Protein AF-A0AAN3BL27-F1 (afdb_monomer_lite)

pLDDT: mean 83.96, std 8.1, range [49.69, 92.44]

Structure (mmCIF, N/CA/C/O backbone):
data_AF-A0AAN3BL27-F1
#
_entry.id   AF-A0AAN3BL27-F1
#
loop_
_atom_site.group_PDB
_atom_site.id
_atom_site.type_symbol
_atom_site.label_atom_id
_atom_site.label_alt_id
_atom_site.label_comp_id
_atom_site.label_asym_id
_atom_site.label_entity_id
_atom_site.label_seq_id
_atom_site.pdbx_PDB_ins_code
_atom_site.Cartn_x
_atom_site.Cartn_y
_atom_site.Cartn_z
_atom_site.occupancy
_atom_site.B_iso_or_equiv
_atom_site.auth_seq_id
_atom_site.auth_comp_id
_atom_site.auth_asym_id
_atom_site.auth_atom_id
_atom_site.pdbx_PDB_model_num
ATOM 1 N N . MET A 1 1 ? -0.659 -4.693 15.819 1.00 55.41 1 MET A N 1
ATOM 2 C CA . MET A 1 1 ? 0.350 -4.807 14.749 1.00 55.41 1 MET A CA 1
ATOM 3 C C . MET A 1 1 ? 0.611 -3.400 14.236 1.00 55.41 1 MET A C 1
ATOM 5 O O . MET A 1 1 ? -0.306 -2.591 14.297 1.00 55.41 1 MET A O 1
ATOM 9 N N . GLU A 1 2 ? 1.842 -3.054 13.862 1.00 76.56 2 GLU A N 1
ATOM 10 C CA . GLU A 1 2 ? 2.121 -1.745 13.255 1.00 76.56 2 GLU A CA 1
ATOM 11 C C . GLU A 1 2 ? 1.647 -1.776 11.797 1.00 76.56 2 GLU A C 1
ATOM 13 O O . GLU A 1 2 ? 2.018 -2.691 11.072 1.00 76.56 2 GLU A O 1
ATOM 18 N N . MET A 1 3 ? 0.844 -0.796 11.368 1.00 81.81 3 MET A N 1
ATOM 19 C CA . MET A 1 3 ? 0.287 -0.688 10.003 1.00 81.81 3 MET A CA 1
ATOM 20 C C . MET A 1 3 ? 1.349 -0.857 8.904 1.00 81.81 3 MET A C 1
ATOM 22 O O . MET A 1 3 ? 1.091 -1.463 7.868 1.00 81.81 3 MET A O 1
ATOM 26 N N . ASN A 1 4 ? 2.566 -0.367 9.155 1.00 80.88 4 ASN A N 1
ATOM 27 C CA . ASN A 1 4 ? 3.686 -0.507 8.228 1.00 80.88 4 ASN A CA 1
ATOM 28 C C . ASN A 1 4 ? 4.058 -1.981 7.982 1.00 80.88 4 ASN A C 1
ATOM 30 O O . ASN A 1 4 ? 4.376 -2.327 6.852 1.00 80.88 4 ASN A O 1
ATOM 34 N N . ASN A 1 5 ? 3.981 -2.850 8.997 1.00 85.06 5 ASN A N 1
ATOM 35 C CA . ASN A 1 5 ? 4.309 -4.269 8.838 1.00 85.06 5 ASN A CA 1
ATOM 36 C C . ASN A 1 5 ? 3.289 -4.968 7.931 1.00 85.06 5 ASN A C 1
ATOM 38 O O . ASN A 1 5 ? 3.686 -5.715 7.045 1.00 85.06 5 ASN A O 1
ATOM 42 N N . GLU A 1 6 ? 1.995 -4.679 8.099 1.00 88.12 6 GLU A N 1
ATOM 43 C CA . GLU A 1 6 ? 0.950 -5.282 7.258 1.00 88.12 6 GLU A CA 1
ATOM 44 C C . GLU A 1 6 ? 1.032 -4.789 5.811 1.00 88.12 6 GLU A C 1
ATOM 46 O O . GLU A 1 6 ? 0.962 -5.588 4.880 1.00 88.12 6 GLU A O 1
ATOM 51 N N . LEU A 1 7 ? 1.301 -3.495 5.601 1.00 87.62 7 LEU A N 1
ATOM 52 C CA . LEU A 1 7 ? 1.556 -2.957 4.263 1.00 87.62 7 LEU A CA 1
ATOM 53 C C . LEU A 1 7 ? 2.743 -3.659 3.582 1.00 87.62 7 LEU A C 1
ATOM 55 O O . LEU A 1 7 ? 2.678 -3.982 2.396 1.00 87.62 7 LEU A O 1
ATOM 59 N N . GLN A 1 8 ? 3.823 -3.926 4.322 1.00 87.69 8 GLN A N 1
ATOM 60 C CA . GLN A 1 8 ? 4.967 -4.668 3.792 1.00 87.69 8 GLN A CA 1
ATOM 61 C C . GLN A 1 8 ? 4.609 -6.108 3.420 1.00 87.69 8 GLN A C 1
ATOM 63 O O . GLN A 1 8 ? 5.116 -6.611 2.417 1.00 87.69 8 GLN A O 1
ATOM 68 N N . GLU A 1 9 ? 3.765 -6.776 4.206 1.00 89.25 9 GLU A N 1
ATOM 69 C CA . GLU A 1 9 ? 3.313 -8.134 3.901 1.00 89.25 9 GLU A CA 1
ATOM 70 C C . GLU A 1 9 ? 2.464 -8.172 2.628 1.00 89.25 9 GLU A C 1
ATOM 72 O O . GLU A 1 9 ? 2.749 -8.990 1.755 1.00 89.25 9 GLU A O 1
ATOM 77 N N . ILE A 1 10 ? 1.521 -7.240 2.462 1.00 90.25 10 ILE A N 1
ATOM 78 C CA . ILE A 1 10 ? 0.684 -7.144 1.254 1.00 90.25 10 ILE A CA 1
ATOM 79 C C . ILE A 1 10 ? 1.541 -6.903 0.007 1.00 90.25 10 ILE A C 1
ATOM 81 O O . ILE A 1 10 ? 1.387 -7.584 -1.010 1.00 90.25 10 ILE A O 1
ATOM 85 N N . LEU A 1 11 ? 2.478 -5.953 0.081 1.00 88.88 11 LEU A N 1
ATOM 86 C CA . LEU A 1 11 ? 3.378 -5.654 -1.033 1.00 88.88 11 LEU A CA 1
ATOM 87 C C . LEU A 1 11 ? 4.260 -6.859 -1.373 1.00 88.88 11 LEU A C 1
ATOM 89 O O . LEU A 1 11 ? 4.452 -7.165 -2.551 1.00 88.88 11 LEU A O 1
ATOM 93 N N . ARG A 1 12 ? 4.740 -7.582 -0.356 1.00 88.62 12 ARG A N 1
ATOM 94 C CA . ARG A 1 12 ? 5.553 -8.787 -0.527 1.00 88.62 12 ARG A CA 1
ATOM 95 C C . ARG A 1 12 ? 4.771 -9.933 -1.162 1.00 88.62 12 ARG A C 1
ATOM 97 O O . ARG A 1 12 ? 5.337 -10.614 -2.018 1.00 88.62 12 ARG A O 1
ATOM 104 N N . ASP A 1 13 ? 3.519 -10.148 -0.769 1.00 89.38 13 ASP A N 1
ATOM 105 C CA . ASP A 1 13 ? 2.645 -11.166 -1.372 1.00 89.38 13 ASP A CA 1
ATOM 106 C C . ASP A 1 13 ? 2.404 -10.871 -2.860 1.00 89.38 13 ASP A C 1
ATOM 108 O O . AS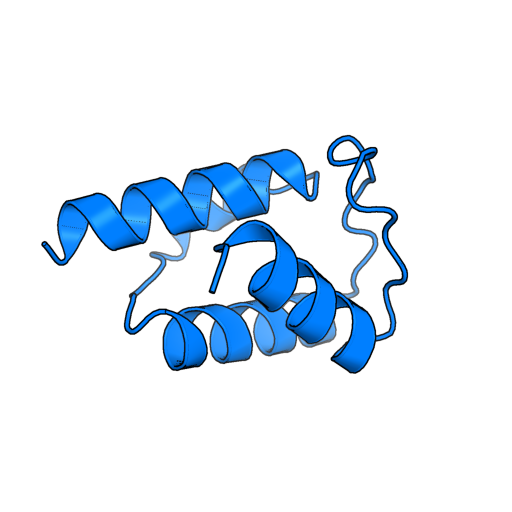P A 1 13 ? 2.481 -11.747 -3.722 1.00 89.38 13 ASP A O 1
ATOM 112 N N . ASN A 1 14 ? 2.305 -9.582 -3.178 1.00 87.44 14 ASN A N 1
ATOM 113 C CA . ASN A 1 14 ? 2.177 -9.070 -4.534 1.00 87.44 14 ASN A CA 1
ATOM 114 C C . ASN A 1 14 ? 3.508 -8.962 -5.310 1.00 87.44 14 ASN A C 1
ATOM 116 O O . ASN A 1 14 ? 3.531 -8.487 -6.447 1.00 87.44 14 ASN A O 1
ATOM 120 N N . GLY A 1 15 ? 4.616 -9.460 -4.746 1.00 85.00 15 GLY A N 1
ATOM 121 C CA . GLY A 1 15 ? 5.913 -9.588 -5.420 1.00 85.00 15 GLY A CA 1
ATOM 122 C C . GLY A 1 15 ? 6.856 -8.391 -5.275 1.00 85.00 15 GLY A C 1
ATOM 123 O O . GLY A 1 15 ? 7.932 -8.394 -5.877 1.00 85.00 15 GLY A O 1
ATOM 124 N N . MET A 1 16 ? 6.500 -7.388 -4.469 1.00 84.31 16 MET A N 1
ATOM 125 C CA . MET A 1 16 ? 7.334 -6.223 -4.186 1.00 84.31 16 MET A CA 1
ATOM 126 C C . MET A 1 16 ? 7.992 -6.333 -2.811 1.00 84.31 16 MET A C 1
ATOM 128 O O . MET A 1 16 ? 7.346 -6.340 -1.768 1.00 84.31 16 MET A O 1
ATOM 132 N N . PHE A 1 17 ? 9.319 -6.381 -2.804 1.00 82.38 17 PHE A N 1
ATOM 133 C CA . PHE A 1 17 ? 10.100 -6.469 -1.577 1.00 82.38 17 PHE A CA 1
ATOM 134 C C . PHE A 1 17 ? 10.578 -5.080 -1.175 1.00 82.38 17 PHE A C 1
ATOM 136 O O . PHE A 1 17 ? 11.475 -4.525 -1.809 1.00 82.38 17 PHE A O 1
ATOM 143 N N . ILE A 1 18 ? 9.987 -4.537 -0.112 1.00 78.56 18 ILE A N 1
ATOM 144 C CA . ILE A 1 18 ? 10.373 -3.242 0.445 1.00 78.56 18 ILE A CA 1
ATOM 145 C C . ILE A 1 18 ? 10.982 -3.404 1.837 1.00 78.56 18 ILE A C 1
ATOM 147 O O . ILE A 1 18 ? 10.502 -4.176 2.675 1.00 78.56 18 ILE A O 1
ATOM 151 N N . SER A 1 19 ? 12.047 -2.653 2.091 1.00 76.00 19 SER A N 1
ATOM 152 C CA . SER A 1 19 ? 12.581 -2.483 3.440 1.00 76.00 19 SER A CA 1
ATOM 153 C C . SER A 1 19 ? 11.716 -1.474 4.189 1.00 76.00 19 SER A C 1
ATOM 155 O O . SER A 1 19 ? 11.292 -0.476 3.613 1.00 76.00 19 SER A O 1
ATOM 157 N N . SER A 1 20 ? 11.490 -1.698 5.483 1.00 67.44 20 SER A N 1
ATOM 158 C CA . SER A 1 20 ? 10.632 -0.858 6.338 1.00 67.44 20 SER A CA 1
ATOM 159 C C . SER A 1 20 ? 11.078 0.608 6.424 1.00 67.44 20 SER A C 1
ATOM 161 O O . SER A 1 20 ? 10.310 1.464 6.853 1.00 67.44 20 SER A O 1
ATOM 163 N N . GLU A 1 21 ? 12.316 0.901 6.029 1.00 73.44 21 GLU A N 1
ATOM 164 C CA . GLU A 1 21 ? 12.930 2.229 6.085 1.00 73.44 21 GLU A CA 1
ATOM 165 C C . GLU A 1 21 ? 12.790 3.019 4.766 1.00 73.44 21 GLU A C 1
ATOM 167 O O . GLU A 1 21 ? 12.914 4.243 4.771 1.00 73.44 21 GLU A O 1
ATOM 172 N N . ASP A 1 22 ? 12.465 2.355 3.649 1.00 76.88 22 ASP A N 1
ATOM 173 C CA . ASP A 1 22 ? 12.440 2.950 2.308 1.00 76.88 22 ASP A CA 1
ATOM 174 C C . ASP A 1 22 ? 11.016 2.995 1.735 1.00 76.88 22 ASP A C 1
ATOM 176 O O . ASP A 1 22 ? 10.597 2.162 0.935 1.00 76.88 22 ASP A O 1
ATOM 180 N N . LEU A 1 23 ? 10.255 4.020 2.131 1.00 77.44 23 LEU A N 1
ATOM 181 C CA . LEU A 1 23 ? 8.910 4.274 1.592 1.00 77.44 23 LEU A CA 1
ATOM 182 C C . LEU A 1 23 ? 8.924 5.103 0.294 1.00 77.44 23 LEU A C 1
ATOM 184 O O . LEU A 1 23 ? 7.909 5.208 -0.383 1.00 77.44 23 LEU A O 1
ATOM 188 N N . ASN A 1 24 ? 10.069 5.664 -0.104 1.00 81.12 24 ASN A N 1
ATOM 189 C CA . ASN A 1 24 ? 10.200 6.426 -1.357 1.00 81.12 24 ASN A CA 1
ATOM 190 C C . ASN A 1 24 ? 10.360 5.526 -2.599 1.00 81.12 24 ASN A C 1
ATOM 192 O O . ASN A 1 24 ? 10.724 6.000 -3.675 1.00 81.12 24 ASN A O 1
ATOM 196 N N . ILE A 1 25 ? 10.137 4.218 -2.450 1.00 84.38 25 ILE A N 1
ATOM 197 C CA . ILE A 1 25 ? 10.196 3.256 -3.547 1.00 84.38 25 ILE A CA 1
ATOM 198 C C . ILE A 1 25 ? 8.988 3.478 -4.454 1.00 84.38 25 ILE A C 1
ATOM 200 O O . ILE A 1 25 ? 7.852 3.550 -3.982 1.00 84.38 25 ILE A O 1
ATOM 204 N N . LYS A 1 26 ? 9.248 3.573 -5.761 1.00 85.19 26 LYS A N 1
ATOM 205 C CA . LYS A 1 26 ? 8.204 3.655 -6.782 1.00 85.19 26 LYS A CA 1
ATOM 206 C C . LYS A 1 26 ? 7.408 2.358 -6.843 1.00 85.19 26 LYS A C 1
ATOM 208 O O . LYS A 1 26 ? 7.985 1.269 -6.864 1.00 85.19 26 LYS A O 1
ATOM 213 N N . LEU A 1 27 ? 6.093 2.494 -6.931 1.00 83.38 27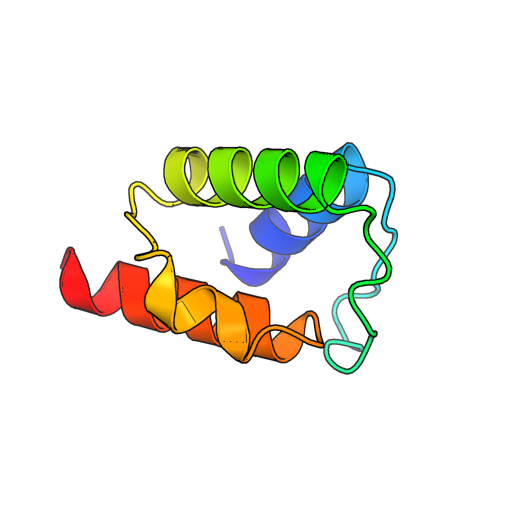 LEU A N 1
ATOM 214 C CA . LEU A 1 27 ? 5.189 1.377 -7.148 1.00 83.38 27 LEU A CA 1
ATOM 215 C C . LEU A 1 27 ? 5.183 1.027 -8.633 1.00 83.38 27 LEU A C 1
ATOM 217 O O . LEU A 1 27 ? 4.323 1.459 -9.392 1.00 83.38 27 LEU A O 1
ATOM 221 N N . ASP A 1 28 ? 6.180 0.255 -9.051 1.00 79.69 28 ASP A N 1
ATOM 222 C CA . ASP A 1 28 ? 6.294 -0.243 -10.424 1.00 79.69 28 ASP A CA 1
ATOM 223 C C . ASP A 1 28 ? 5.418 -1.494 -10.609 1.00 79.69 28 ASP A C 1
ATOM 225 O O . ASP A 1 28 ? 5.895 -2.598 -10.868 1.00 79.69 28 ASP A O 1
ATOM 229 N N . PHE A 1 29 ? 4.114 -1.337 -10.375 1.00 81.75 29 PHE A N 1
ATOM 230 C CA . PHE A 1 29 ? 3.129 -2.386 -10.606 1.00 81.75 29 PHE A CA 1
ATOM 231 C C . PHE A 1 29 ? 2.424 -2.166 -11.940 1.00 81.75 29 PHE A C 1
ATOM 233 O O . PHE A 1 29 ? 1.956 -1.069 -12.246 1.00 81.75 29 PHE A O 1
ATOM 240 N N . ASP A 1 30 ? 2.259 -3.242 -12.708 1.00 84.25 30 ASP A N 1
ATOM 241 C CA . ASP A 1 30 ? 1.280 -3.253 -13.788 1.00 84.25 30 ASP A CA 1
ATOM 242 C C . ASP A 1 30 ? -0.119 -2.948 -13.234 1.00 84.25 30 ASP A C 1
ATOM 244 O O . ASP A 1 30 ? -0.475 -3.376 -12.137 1.00 84.25 30 ASP A O 1
ATOM 248 N N . SER A 1 31 ? -0.946 -2.257 -14.022 1.00 83.62 31 SER A N 1
ATOM 249 C CA . SER A 1 31 ? -2.300 -1.820 -13.623 1.00 83.62 31 SER A CA 1
ATOM 250 C C . SER A 1 31 ? -3.174 -2.906 -12.971 1.00 83.62 31 SER A C 1
ATOM 252 O O . SER A 1 31 ? -3.932 -2.605 -12.056 1.00 83.62 31 SER A O 1
ATOM 254 N N . VAL A 1 32 ? -3.050 -4.169 -13.397 1.00 87.19 32 VAL A N 1
ATOM 255 C CA . VAL A 1 32 ? -3.763 -5.306 -12.787 1.00 87.19 32 VAL A CA 1
ATOM 256 C C . VAL A 1 32 ? -3.220 -5.619 -11.395 1.00 87.19 32 VAL A C 1
ATOM 258 O O . VAL A 1 32 ? -3.992 -5.736 -10.450 1.00 87.19 32 VAL A O 1
ATOM 261 N N . LYS A 1 33 ? -1.893 -5.704 -11.257 1.00 86.56 33 LYS A N 1
ATOM 262 C CA . LYS A 1 33 ? 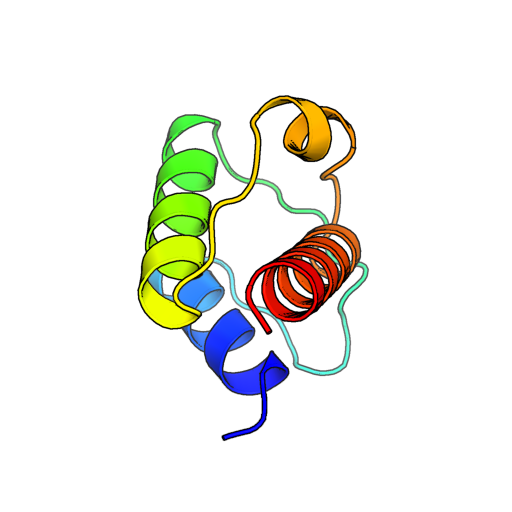-1.234 -5.991 -9.980 1.00 86.56 33 LYS A CA 1
ATOM 263 C C . LYS A 1 33 ? -1.480 -4.874 -8.968 1.00 86.56 33 LYS A C 1
ATOM 265 O O . LYS A 1 33 ? -1.675 -5.133 -7.789 1.00 86.56 33 LYS A O 1
ATOM 270 N N . PHE A 1 34 ? -1.536 -3.637 -9.451 1.00 87.00 34 PHE A N 1
ATOM 271 C CA . PHE A 1 34 ? -1.910 -2.486 -8.645 1.00 87.00 34 PHE A CA 1
ATOM 272 C C . PHE A 1 34 ? -3.328 -2.618 -8.071 1.00 87.00 34 PHE A C 1
ATOM 274 O O . PHE A 1 34 ? -3.523 -2.380 -6.884 1.00 87.00 34 PHE A O 1
ATOM 281 N N . MET A 1 35 ? -4.306 -3.060 -8.873 1.00 88.56 35 MET A N 1
ATOM 282 C CA . MET A 1 35 ? -5.661 -3.323 -8.371 1.00 88.56 35 MET A CA 1
ATOM 283 C C . MET A 1 35 ? -5.694 -4.459 -7.343 1.00 88.56 35 MET A C 1
ATOM 285 O O . MET A 1 35 ? -6.408 -4.341 -6.356 1.00 88.56 35 MET A O 1
ATOM 289 N N . GLU A 1 36 ? -4.921 -5.531 -7.541 1.00 90.94 36 GLU A N 1
ATOM 290 C CA . GLU A 1 36 ? -4.821 -6.627 -6.561 1.00 90.94 36 GLU A CA 1
ATOM 291 C C . GLU A 1 36 ? -4.309 -6.116 -5.204 1.00 90.94 36 GLU A C 1
ATOM 293 O O . GLU A 1 36 ? -4.964 -6.325 -4.186 1.00 90.94 36 GLU A O 1
ATOM 298 N N . VAL A 1 37 ? -3.218 -5.340 -5.210 1.00 90.44 37 VAL A N 1
ATOM 299 C CA . VAL A 1 37 ? -2.658 -4.708 -4.002 1.00 90.44 37 VAL A CA 1
ATOM 300 C C . VAL A 1 37 ? -3.686 -3.818 -3.302 1.00 90.44 37 VAL A C 1
ATOM 302 O O . VAL A 1 37 ? -3.792 -3.849 -2.078 1.00 90.44 37 VAL A O 1
ATOM 305 N N . LEU A 1 38 ? -4.448 -3.020 -4.056 1.00 90.00 38 LEU A N 1
ATOM 306 C CA . LEU A 1 38 ? -5.478 -2.155 -3.479 1.00 90.00 38 LEU A CA 1
ATOM 307 C C . LEU A 1 38 ? -6.590 -2.958 -2.799 1.00 90.00 38 LEU A C 1
ATOM 309 O O . LEU A 1 38 ? -6.967 -2.619 -1.682 1.00 90.00 38 LEU A O 1
ATOM 313 N N . ILE A 1 39 ? -7.066 -4.036 -3.425 1.00 91.12 39 ILE A N 1
ATOM 314 C CA . ILE A 1 39 ? -8.113 -4.899 -2.857 1.00 91.12 39 ILE A CA 1
ATOM 315 C C . ILE A 1 39 ? -7.631 -5.559 -1.557 1.00 91.12 39 ILE A C 1
ATOM 317 O O . ILE A 1 39 ? -8.380 -5.613 -0.576 1.00 91.12 39 ILE A O 1
ATOM 321 N N . ASP A 1 40 ? -6.382 -6.032 -1.526 1.00 92.44 40 ASP A N 1
ATOM 322 C CA . ASP A 1 40 ? -5.778 -6.610 -0.321 1.00 92.44 40 ASP A CA 1
ATOM 323 C C . ASP A 1 40 ? -5.684 -5.575 0.809 1.00 92.44 40 ASP A C 1
AT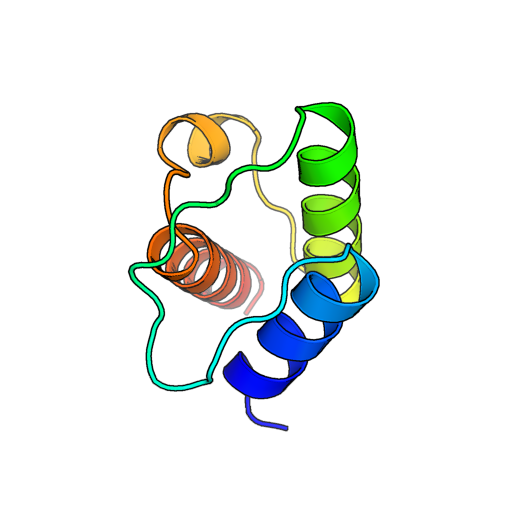OM 325 O O . ASP A 1 40 ? -5.966 -5.887 1.967 1.00 92.44 40 ASP A O 1
ATOM 329 N N . ILE A 1 41 ? -5.341 -4.327 0.478 1.00 91.00 41 ILE A N 1
ATOM 330 C CA . ILE A 1 41 ? -5.280 -3.207 1.424 1.00 91.00 41 ILE A CA 1
ATOM 331 C C . ILE A 1 41 ? -6.666 -2.871 1.974 1.00 91.00 41 ILE A C 1
ATOM 333 O O . ILE A 1 41 ? -6.837 -2.812 3.190 1.00 91.00 41 ILE A O 1
ATOM 337 N N . GLU A 1 42 ? -7.657 -2.675 1.107 1.00 91.62 42 GLU A N 1
ATOM 338 C CA . GLU A 1 42 ? -9.037 -2.386 1.511 1.00 91.62 42 GLU A CA 1
ATOM 339 C C . GLU A 1 42 ? -9.584 -3.471 2.442 1.00 91.62 42 GLU A C 1
ATOM 341 O O . GLU A 1 42 ? -10.156 -3.166 3.487 1.00 91.62 42 GLU A O 1
ATOM 346 N N . THR A 1 43 ? -9.317 -4.738 2.114 1.00 91.69 43 THR A N 1
ATOM 347 C CA . THR A 1 43 ? -9.746 -5.893 2.911 1.00 91.69 43 THR A CA 1
ATOM 348 C C . THR A 1 43 ? -8.999 -5.999 4.242 1.00 91.69 43 THR A C 1
ATOM 350 O O . THR A 1 43 ? -9.611 -6.302 5.264 1.00 91.69 43 THR A O 1
ATOM 353 N N . THR A 1 44 ? -7.685 -5.758 4.255 1.00 91.06 44 THR A N 1
ATOM 354 C CA . THR A 1 44 ? -6.853 -5.880 5.467 1.00 91.06 44 THR A CA 1
ATOM 355 C C . THR A 1 44 ? -7.162 -4.780 6.475 1.00 91.06 44 THR A C 1
ATOM 357 O O . THR A 1 44 ? -7.242 -5.037 7.675 1.00 91.06 44 THR A O 1
ATOM 360 N N . PHE A 1 45 ? -7.353 -3.552 5.992 1.00 88.81 45 PHE A N 1
ATOM 361 C CA . PHE A 1 45 ? -7.557 -2.383 6.843 1.00 88.81 45 PHE A CA 1
ATOM 362 C C . PHE A 1 45 ? -9.034 -2.017 7.048 1.00 88.81 45 PHE A C 1
ATOM 364 O O . PHE A 1 45 ? -9.304 -1.076 7.791 1.00 88.81 45 PHE A O 1
ATOM 371 N N . ASP A 1 46 ? -9.967 -2.751 6.432 1.00 89.69 46 ASP A N 1
ATOM 372 C CA . ASP A 1 46 ? -11.413 -2.471 6.433 1.00 89.69 46 ASP A CA 1
ATOM 373 C C . ASP A 1 46 ? -11.713 -1.023 5.991 1.00 89.69 46 ASP A C 1
ATOM 375 O O . ASP A 1 46 ? -12.459 -0.275 6.623 1.00 89.69 46 ASP A O 1
ATOM 379 N N . ILE A 1 47 ? -11.061 -0.600 4.902 1.00 90.00 47 ILE A N 1
ATOM 380 C CA . ILE A 1 47 ? -11.203 0.739 4.316 1.00 90.00 47 ILE A CA 1
ATOM 381 C C . ILE A 1 47 ? -11.702 0.657 2.877 1.00 90.00 47 ILE A C 1
ATOM 383 O O . ILE A 1 47 ? -11.607 -0.377 2.228 1.00 90.00 47 ILE A O 1
ATOM 387 N N . VAL A 1 48 ? -12.184 1.788 2.362 1.00 89.38 48 VAL A N 1
ATOM 388 C CA . VAL A 1 48 ? -12.516 1.963 0.944 1.00 89.38 48 VAL A CA 1
ATOM 389 C C . VAL A 1 48 ? -11.700 3.130 0.408 1.00 89.38 48 VAL A C 1
ATOM 391 O O . VAL A 1 48 ? -11.764 4.237 0.956 1.00 89.38 48 VAL A O 1
ATOM 394 N N . ILE A 1 49 ? -10.928 2.889 -0.646 1.00 87.50 49 ILE A N 1
ATOM 395 C CA . ILE A 1 49 ? -10.096 3.892 -1.306 1.00 87.50 49 ILE A CA 1
ATOM 396 C C . ILE A 1 49 ? -10.813 4.321 -2.590 1.00 87.50 49 ILE A C 1
ATOM 398 O O . ILE A 1 49 ? -10.981 3.522 -3.507 1.00 87.50 49 ILE A O 1
ATOM 402 N N . PRO A 1 50 ? -11.251 5.584 -2.698 1.00 86.88 50 PRO A N 1
ATOM 403 C CA . PRO A 1 50 ? -11.958 6.034 -3.886 1.00 86.88 50 PRO A CA 1
ATOM 404 C C . PRO A 1 50 ? -10.996 6.180 -5.077 1.00 86.88 50 PRO A C 1
ATOM 406 O O . PRO A 1 50 ? -9.874 6.669 -4.933 1.00 86.88 50 PRO A O 1
ATOM 409 N N . ASP A 1 51 ? -11.458 5.814 -6.279 1.00 85.50 51 ASP A N 1
ATOM 410 C CA . ASP A 1 51 ? -10.632 5.772 -7.500 1.00 85.50 51 ASP A CA 1
ATOM 411 C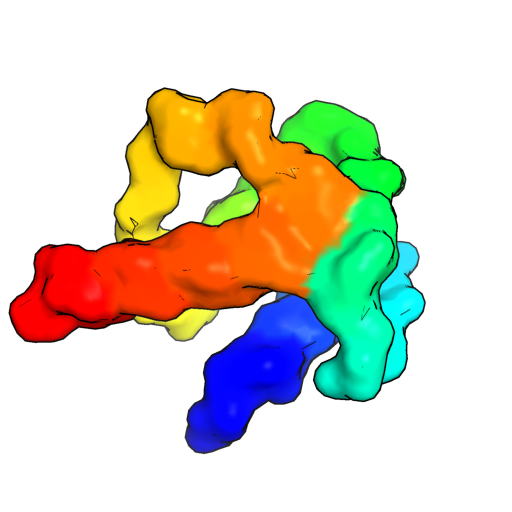 C . ASP A 1 51 ? -9.932 7.104 -7.827 1.00 85.50 51 ASP A C 1
ATOM 413 O O . ASP A 1 51 ? -8.866 7.137 -8.440 1.00 85.50 51 ASP A O 1
ATOM 417 N N . ASN A 1 52 ? -10.525 8.231 -7.423 1.00 85.19 52 ASN A N 1
ATOM 418 C CA . ASN A 1 52 ? -9.964 9.563 -7.647 1.00 85.19 52 ASN A CA 1
ATOM 419 C C . ASN A 1 52 ? -8.673 9.821 -6.851 1.00 85.19 52 ASN A C 1
ATOM 421 O O . ASN A 1 52 ? -7.845 10.617 -7.293 1.00 85.19 52 ASN A O 1
ATOM 425 N N . GLU A 1 53 ? -8.490 9.164 -5.705 1.00 84.88 53 GLU A N 1
ATOM 426 C CA . GLU A 1 53 ? -7.281 9.283 -4.887 1.00 84.88 53 GLU A CA 1
ATOM 427 C C . GLU A 1 53 ? -6.122 8.437 -5.457 1.00 84.88 53 GLU A C 1
ATOM 429 O O . GLU A 1 53 ? -4.960 8.718 -5.166 1.00 84.88 53 GLU A O 1
ATOM 434 N N . LEU A 1 54 ? -6.411 7.469 -6.339 1.00 83.06 54 LEU A N 1
ATOM 435 C CA . LEU A 1 54 ? -5.404 6.615 -6.990 1.00 83.06 54 LEU A CA 1
ATOM 436 C C . LEU A 1 54 ? -4.562 7.359 -8.038 1.00 83.06 54 LEU A C 1
ATOM 438 O O . LEU A 1 54 ? -3.487 6.901 -8.412 1.00 83.06 54 LEU A O 1
ATOM 442 N N . ILE A 1 55 ? -5.027 8.521 -8.509 1.00 79.44 55 ILE A N 1
ATOM 443 C CA . ILE A 1 55 ? -4.383 9.300 -9.582 1.00 79.44 55 ILE A CA 1
ATOM 444 C C . ILE A 1 55 ? -2.996 9.821 -9.164 1.00 79.44 55 ILE A C 1
ATOM 446 O O . ILE A 1 55 ? -2.141 10.046 -10.018 1.00 79.44 55 ILE A O 1
ATOM 450 N N . ASN A 1 56 ? -2.762 10.005 -7.862 1.00 75.69 56 ASN A N 1
ATOM 451 C CA . ASN A 1 56 ? -1.520 10.569 -7.322 1.00 75.69 56 ASN A CA 1
ATOM 452 C C . ASN A 1 56 ? -0.624 9.519 -6.647 1.00 75.69 56 ASN A C 1
ATOM 454 O O . ASN A 1 56 ? 0.210 9.871 -5.817 1.00 75.69 56 ASN A O 1
ATOM 458 N N . LEU A 1 57 ? -0.820 8.240 -6.959 1.00 84.75 57 LEU A N 1
ATOM 459 C CA . LEU A 1 57 ? -0.154 7.137 -6.280 1.00 84.75 57 LEU A CA 1
ATOM 460 C C . LEU A 1 57 ? 1.092 6.702 -7.080 1.00 84.75 57 LEU A C 1
ATOM 462 O O . LEU A 1 57 ? 0.974 5.955 -8.048 1.00 84.75 57 LEU A O 1
ATOM 466 N N . ASP A 1 58 ? 2.280 7.201 -6.706 1.00 85.44 58 ASP A N 1
ATOM 467 C CA . ASP A 1 58 ? 3.560 6.892 -7.385 1.00 85.44 58 ASP A CA 1
ATOM 468 C C . ASP A 1 58 ? 4.503 6.056 -6.504 1.00 85.44 58 ASP A C 1
ATOM 470 O O . ASP A 1 58 ? 5.268 5.235 -7.014 1.00 85.44 58 ASP A O 1
ATOM 474 N N . THR A 1 59 ? 4.441 6.226 -5.182 1.00 89.62 59 THR A N 1
ATOM 475 C CA . THR A 1 59 ? 5.352 5.590 -4.224 1.00 89.62 59 THR A CA 1
ATOM 476 C C . THR A 1 59 ? 4.629 4.844 -3.107 1.00 89.62 59 THR A C 1
ATOM 478 O O . THR A 1 59 ? 3.456 5.076 -2.814 1.00 89.62 59 THR A O 1
ATOM 481 N N . VAL A 1 60 ? 5.358 3.961 -2.420 1.00 87.88 60 VAL A N 1
ATOM 482 C CA . VAL A 1 60 ? 4.871 3.281 -1.208 1.00 87.88 60 VAL A CA 1
ATOM 483 C C . VAL A 1 60 ? 4.460 4.297 -0.133 1.00 87.88 60 VAL A C 1
ATOM 485 O O 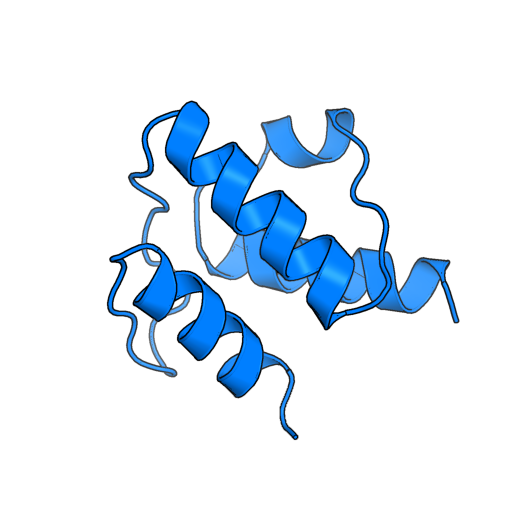. VAL A 1 60 ? 3.513 4.058 0.613 1.00 87.88 60 VAL A O 1
ATOM 488 N N . ALA A 1 61 ? 5.138 5.444 -0.051 1.00 88.00 61 ALA A N 1
ATOM 489 C CA . ALA A 1 61 ? 4.775 6.524 0.857 1.00 88.00 61 ALA A CA 1
ATOM 490 C C . ALA A 1 61 ? 3.381 7.082 0.540 1.00 88.00 61 ALA A C 1
ATOM 492 O O . ALA A 1 61 ? 2.595 7.275 1.467 1.00 88.00 61 ALA A O 1
ATOM 493 N N . ASP A 1 62 ? 3.049 7.269 -0.742 1.00 88.88 62 ASP A N 1
ATOM 494 C CA . ASP A 1 62 ? 1.715 7.717 -1.163 1.00 88.88 62 ASP A CA 1
ATOM 495 C C . ASP A 1 62 ? 0.644 6.694 -0.770 1.00 88.88 62 ASP A C 1
ATOM 497 O O . ASP A 1 62 ? -0.397 7.054 -0.221 1.00 88.88 62 ASP A O 1
ATOM 501 N N . LEU A 1 63 ? 0.935 5.404 -0.968 1.00 88.19 63 LEU A N 1
ATOM 502 C CA . LEU A 1 63 ? 0.059 4.307 -0.556 1.00 88.19 63 LEU A CA 1
ATOM 503 C C . LEU A 1 63 ? -0.160 4.293 0.962 1.00 88.19 63 LEU A C 1
ATOM 505 O O . LEU A 1 63 ? -1.290 4.175 1.431 1.00 88.19 63 LEU A O 1
ATOM 509 N N . ASN A 1 64 ? 0.906 4.482 1.740 1.00 88.25 64 ASN A N 1
ATOM 510 C CA . ASN A 1 64 ? 0.831 4.541 3.196 1.00 88.25 64 ASN A CA 1
ATOM 511 C C . ASN A 1 64 ? -0.029 5.722 3.681 1.00 88.25 64 ASN A C 1
ATOM 513 O O . ASN A 1 64 ? -0.846 5.581 4.591 1.00 88.25 64 ASN A O 1
ATOM 517 N N . GLU A 1 65 ? 0.124 6.896 3.067 1.00 88.94 65 GLU A N 1
ATOM 518 C CA . GLU A 1 65 ? -0.697 8.068 3.383 1.00 88.94 65 GLU A CA 1
ATOM 519 C C . GLU A 1 65 ? -2.170 7.864 3.002 1.00 88.94 65 GLU A C 1
ATOM 521 O O . GLU A 1 65 ? -3.060 8.293 3.743 1.00 88.94 65 GLU A O 1
ATOM 526 N N . LEU A 1 66 ? -2.449 7.167 1.899 1.00 88.50 66 LEU A N 1
ATOM 527 C CA . LEU A 1 66 ? -3.815 6.816 1.504 1.00 88.50 66 LEU A CA 1
ATOM 528 C C . LEU A 1 66 ? -4.494 5.888 2.508 1.00 88.50 66 LEU A C 1
ATOM 530 O O . LEU A 1 66 ? -5.635 6.146 2.892 1.00 88.50 66 LEU A O 1
ATOM 534 N N . ILE A 1 67 ? -3.785 4.871 3.000 1.00 88.94 67 ILE A N 1
ATOM 535 C CA . ILE A 1 67 ? -4.309 3.964 4.029 1.00 88.94 67 ILE A CA 1
ATOM 536 C C . ILE A 1 67 ? -4.651 4.745 5.297 1.00 88.94 67 ILE A C 1
ATOM 538 O O . ILE A 1 67 ? -5.760 4.628 5.817 1.00 88.94 67 ILE A O 1
ATOM 542 N N . LYS A 1 68 ? -3.749 5.622 5.758 1.00 88.25 68 LYS A N 1
ATOM 543 C CA . LYS A 1 68 ? -4.011 6.479 6.927 1.00 88.25 68 LYS A CA 1
ATOM 544 C C . LYS A 1 68 ? -5.248 7.349 6.734 1.00 88.25 68 LYS A C 1
ATOM 546 O O . LYS A 1 68 ? -6.068 7.447 7.644 1.00 88.25 68 LYS A O 1
ATOM 551 N N . LYS A 1 69 ? -5.408 7.970 5.562 1.00 86.81 69 LYS A N 1
ATOM 552 C CA . LYS A 1 69 ? -6.611 8.751 5.236 1.00 86.81 69 LYS A CA 1
ATOM 553 C C . LYS A 1 69 ? -7.874 7.890 5.259 1.00 86.81 69 LYS A C 1
ATOM 555 O O . LYS A 1 69 ? -8.902 8.360 5.742 1.00 86.81 69 LYS A O 1
ATOM 560 N N . GLY A 1 70 ? -7.819 6.666 4.735 1.00 83.75 70 GLY A N 1
ATOM 561 C CA . GLY A 1 70 ? -8.941 5.722 4.750 1.00 83.75 70 GLY A CA 1
ATOM 562 C C . GLY A 1 70 ? -9.333 5.307 6.168 1.00 83.75 70 GLY A C 1
ATOM 563 O O . GLY A 1 70 ? -10.515 5.296 6.502 1.00 83.75 70 GLY A O 1
ATOM 564 N N . LEU A 1 71 ? -8.345 5.064 7.032 1.00 81.94 71 LEU A N 1
ATOM 565 C CA . LEU A 1 71 ? -8.559 4.722 8.441 1.00 81.94 71 LEU A CA 1
ATOM 566 C C . LEU A 1 71 ? -9.195 5.874 9.232 1.00 81.94 71 LEU A C 1
ATOM 568 O O . LEU A 1 71 ? -10.036 5.637 10.090 1.00 81.94 71 LEU A O 1
ATOM 572 N N . ILE A 1 72 ? -8.828 7.126 8.936 1.00 78.81 72 ILE A N 1
ATOM 573 C CA . ILE A 1 72 ? -9.425 8.310 9.583 1.00 78.81 72 ILE A CA 1
ATOM 574 C C . ILE A 1 72 ? -10.888 8.506 9.158 1.00 78.81 72 ILE A C 1
ATOM 576 O O . ILE A 1 72 ? -11.693 8.986 9.948 1.00 78.81 72 ILE A O 1
ATOM 580 N N . GLN A 1 73 ? -11.234 8.167 7.914 1.00 64.56 73 GLN A N 1
ATOM 581 C CA . GLN A 1 73 ? -12.588 8.351 7.379 1.00 64.56 73 GLN A CA 1
ATOM 582 C C . GLN A 1 73 ? -13.575 7.262 7.826 1.00 64.56 73 GLN A C 1
ATOM 584 O O . GLN A 1 73 ? -14.776 7.519 7.833 1.00 64.56 73 GLN A O 1
ATOM 589 N N . ASN A 1 74 ? -13.075 6.082 8.206 1.00 58.06 74 ASN A N 1
ATOM 590 C CA . ASN A 1 74 ? -13.874 4.956 8.707 1.00 58.06 74 ASN A CA 1
ATOM 591 C C . ASN A 1 74 ? -13.875 4.831 10.247 1.00 58.06 74 ASN A C 1
ATOM 593 O O . ASN A 1 74 ? -14.433 3.870 10.776 1.00 58.06 74 ASN A O 1
ATOM 597 N N . GLY A 1 75 ? -13.253 5.780 10.960 1.00 49.69 75 GLY A N 1
ATOM 598 C CA . GLY A 1 75 ? -13.177 5.834 12.428 1.00 49.69 75 GLY A CA 1
ATOM 599 C C . GLY A 1 75 ? -14.268 6.660 13.102 1.00 49.69 75 GLY A C 1
ATOM 600 O O . GLY A 1 75 ? -14.777 7.620 12.482 1.00 49.69 75 GLY A O 1
#

Secondary structure (DSSP, 8-state):
--HHHHHHHHHHHTT----TT-TT-B----HHHHHHHHHHHHHHHT----GGGGGG--BHHHHHHHHHHHHHH--

Radius of gyration: 11.31 Å; chains: 1; bounding box: 27×22×28 Å

Sequence (75 aa):
MEMNNELQEILRDNGMFISSEDLNIKLDFDSVKFMEVLIDIETTFDIVIPDNELINLDTVADLNELIKKGLIQNG

Organism: Listeria monocytogenes (NCBI:txid1639)

InterPro domains:
  IPR009081 Phosphopantetheine binding ACP domain [PF00550] (20-64)
  IPR009081 Phosphopantetheine binding ACP domain [PS50075] (1-71)
  IPR036736 ACP-like superfamily [G3DSA:1.10.1200.10] (2-74)
  IPR036736 ACP-like superfamily [SSF47336] (20-69)

Foldseek 3Di:
DPPLVQLQVLCVVLPHHDDSVDFQDFPPDDPVSVVSSQVSLCVVLVFDQDPVLCVPRTTSVSVVVSSVVRNVVVD